Protein AF-A0A962Y193-F1 (afdb_monomer_lite)

Structure (mmCIF, N/CA/C/O backbone):
data_AF-A0A962Y193-F1
#
_entry.id   AF-A0A962Y193-F1
#
loop_
_atom_site.group_PDB
_atom_site.id
_atom_site.type_symbol
_atom_site.label_atom_id
_atom_site.label_alt_id
_atom_site.label_comp_id
_atom_site.label_asym_id
_atom_site.label_entity_id
_atom_site.label_seq_id
_atom_site.pdbx_PDB_ins_code
_atom_site.Cartn_x
_atom_site.Cartn_y
_atom_site.Cartn_z
_atom_site.occupancy
_atom_site.B_iso_or_equiv
_atom_site.auth_seq_id
_atom_site.auth_comp_id
_atom_site.auth_asym_id
_atom_site.auth_atom_id
_atom_site.pdbx_PDB_model_num
ATOM 1 N N . MET A 1 1 ? 17.706 -4.505 -17.154 1.00 67.81 1 MET A N 1
ATOM 2 C CA . MET A 1 1 ? 16.883 -4.455 -18.389 1.00 67.81 1 MET A CA 1
ATOM 3 C C . MET A 1 1 ? 15.500 -5.072 -18.188 1.00 67.81 1 MET A C 1
ATOM 5 O O . MET A 1 1 ? 14.531 -4.366 -18.417 1.00 67.81 1 MET A O 1
ATOM 9 N N . LEU A 1 2 ? 15.379 -6.320 -17.705 1.00 76.50 2 LEU A N 1
ATOM 10 C CA . LEU A 1 2 ? 14.068 -6.956 -17.465 1.00 76.50 2 LEU A CA 1
ATOM 11 C C . LEU A 1 2 ? 13.194 -6.189 -16.444 1.00 76.50 2 LEU A C 1
ATOM 13 O O . LEU A 1 2 ? 12.022 -5.961 -16.710 1.00 76.50 2 LEU A O 1
ATOM 17 N N . HIS A 1 3 ? 13.786 -5.714 -15.338 1.00 75.94 3 HIS A N 1
ATOM 18 C CA . HIS A 1 3 ? 13.093 -4.916 -14.312 1.00 75.94 3 HIS A CA 1
ATOM 19 C C . HIS A 1 3 ? 12.562 -3.570 -14.836 1.00 75.94 3 HIS A C 1
ATOM 21 O O . HIS A 1 3 ? 11.423 -3.200 -14.569 1.00 75.94 3 HIS A O 1
ATOM 27 N N . ALA A 1 4 ? 13.359 -2.865 -15.644 1.00 84.94 4 ALA A N 1
ATOM 28 C CA . ALA A 1 4 ? 12.942 -1.610 -16.268 1.00 84.94 4 ALA A CA 1
ATOM 29 C C . ALA A 1 4 ? 11.770 -1.826 -17.239 1.00 84.94 4 ALA A C 1
ATOM 31 O O . ALA A 1 4 ? 10.829 -1.039 -17.259 1.00 84.94 4 ALA A O 1
ATOM 32 N N . LEU A 1 5 ? 11.788 -2.929 -17.998 1.00 87.56 5 LEU A N 1
ATOM 33 C CA . LEU A 1 5 ? 10.686 -3.289 -18.886 1.00 87.56 5 LEU A CA 1
ATOM 34 C C . LEU A 1 5 ? 9.416 -3.652 -18.103 1.00 87.56 5 LEU A C 1
ATOM 36 O O . LEU A 1 5 ? 8.337 -3.192 -18.466 1.00 87.56 5 LEU A O 1
ATOM 40 N N . SER A 1 6 ? 9.523 -4.432 -17.020 1.00 87.00 6 SER A N 1
ATOM 41 C CA . SER A 1 6 ? 8.361 -4.756 -16.182 1.00 87.00 6 SER A CA 1
ATOM 42 C C . SER A 1 6 ? 7.780 -3.520 -15.500 1.00 87.00 6 SER A C 1
ATOM 44 O O . SER A 1 6 ? 6.562 -3.379 -15.449 1.00 87.00 6 SER A O 1
ATOM 46 N N . LEU A 1 7 ? 8.635 -2.606 -15.029 1.00 88.88 7 LEU A N 1
ATOM 47 C CA . LEU A 1 7 ? 8.205 -1.336 -14.448 1.00 88.88 7 LEU A CA 1
ATOM 48 C C . LEU A 1 7 ? 7.507 -0.466 -15.498 1.00 88.88 7 LEU A C 1
ATOM 50 O O . LEU A 1 7 ? 6.439 0.071 -15.230 1.00 88.88 7 LEU A O 1
ATOM 54 N N . TRP A 1 8 ? 8.057 -0.389 -16.713 1.00 93.56 8 TRP A N 1
ATOM 55 C CA . TRP A 1 8 ? 7.437 0.341 -17.817 1.00 93.56 8 TRP A CA 1
ATOM 56 C C . TRP A 1 8 ? 6.055 -0.207 -18.169 1.00 93.56 8 TRP A C 1
ATOM 58 O O . TRP A 1 8 ? 5.100 0.561 -18.251 1.00 93.56 8 TRP A O 1
ATOM 68 N N . LEU A 1 9 ? 5.932 -1.530 -18.316 1.00 93.44 9 LEU A N 1
ATOM 69 C CA . LEU A 1 9 ? 4.656 -2.193 -18.592 1.00 93.44 9 LEU A CA 1
ATOM 70 C C . LEU A 1 9 ? 3.643 -1.960 -17.469 1.00 93.44 9 LEU A C 1
ATOM 72 O O . LEU A 1 9 ? 2.476 -1.700 -17.750 1.00 93.44 9 LEU A O 1
ATOM 76 N N . PHE A 1 10 ? 4.082 -2.019 -16.210 1.00 91.44 10 PHE A N 1
ATOM 77 C CA . PHE A 1 10 ? 3.226 -1.742 -15.062 1.00 91.44 10 PHE A CA 1
ATOM 78 C C . PHE A 1 10 ? 2.744 -0.286 -15.053 1.00 91.44 10 PHE A C 1
ATOM 80 O O . PHE A 1 10 ? 1.541 -0.044 -14.975 1.00 91.44 10 PHE A O 1
ATOM 87 N N . CYS A 1 11 ? 3.652 0.684 -15.197 1.00 94.31 11 CYS A N 1
ATOM 88 C CA . CYS A 1 11 ? 3.314 2.106 -15.246 1.00 94.31 11 CYS A CA 1
ATOM 89 C C . CYS A 1 11 ? 2.395 2.437 -16.425 1.00 94.31 11 CYS A C 1
ATOM 91 O O . CYS A 1 11 ? 1.425 3.171 -16.253 1.00 94.31 11 CYS A O 1
ATOM 93 N N . PHE A 1 12 ? 2.670 1.885 -17.607 1.00 94.75 12 PHE A N 1
ATOM 94 C CA . PHE A 1 12 ? 1.849 2.108 -18.792 1.00 94.75 12 PHE A CA 1
ATOM 95 C C . PHE A 1 12 ? 0.474 1.442 -18.669 1.00 94.75 12 PHE A C 1
ATOM 97 O O . PHE A 1 12 ? -0.536 2.058 -18.995 1.00 94.75 12 PHE A O 1
ATOM 104 N N . GLY A 1 13 ? 0.407 0.223 -18.129 1.00 94.38 13 GLY A N 1
ATOM 105 C CA . GLY A 1 13 ? -0.856 -0.454 -17.833 1.00 94.38 13 GLY A CA 1
ATOM 106 C C . GLY A 1 13 ? -1.702 0.312 -16.815 1.00 94.38 13 GLY A C 1
ATOM 107 O O . GLY A 1 13 ? -2.900 0.486 -17.023 1.00 94.38 13 GLY A O 1
ATOM 108 N N . LEU A 1 14 ? -1.079 0.837 -15.756 1.00 94.81 14 LEU A N 1
ATOM 109 C CA . LEU A 1 14 ? -1.745 1.695 -14.776 1.00 94.81 14 LEU A CA 1
ATOM 110 C C . LEU A 1 14 ? -2.233 3.002 -15.413 1.00 94.81 14 LEU A C 1
ATOM 112 O O . LEU A 1 14 ? -3.362 3.420 -15.164 1.00 94.81 14 LEU A O 1
ATOM 116 N N . TRP A 1 15 ? -1.415 3.623 -16.267 1.00 95.62 15 TRP A N 1
ATOM 117 C CA . TRP A 1 15 ? -1.798 4.821 -17.013 1.00 95.62 15 TRP A CA 1
ATOM 118 C C . TRP A 1 15 ? -2.999 4.557 -17.929 1.00 95.62 15 TRP A C 1
ATOM 120 O O . TRP A 1 15 ? -3.937 5.351 -17.942 1.00 95.62 15 TRP A O 1
ATOM 130 N N . LEU A 1 16 ? -3.030 3.431 -18.646 1.00 94.62 16 LEU A N 1
ATOM 131 C CA . LEU A 1 16 ? -4.175 3.040 -19.476 1.00 94.62 16 LEU A CA 1
ATOM 132 C C . LEU A 1 16 ? -5.433 2.806 -18.636 1.00 94.62 16 LEU A C 1
ATOM 134 O O . LEU A 1 16 ? -6.499 3.311 -18.980 1.00 94.62 16 LEU A O 1
ATOM 138 N N . LEU A 1 17 ? -5.299 2.078 -17.524 1.00 94.94 17 LEU A N 1
ATOM 139 C CA . LEU A 1 17 ? -6.409 1.758 -16.629 1.00 94.94 17 LEU A CA 1
ATOM 140 C C . LEU A 1 17 ? -7.039 3.016 -16.020 1.00 94.94 17 LEU A C 1
ATOM 142 O O . LEU A 1 17 ? -8.257 3.086 -15.897 1.00 94.94 17 LEU A O 1
ATOM 146 N N . LEU A 1 18 ? -6.221 4.009 -15.662 1.00 94.00 18 LEU A N 1
ATOM 147 C CA . LEU A 1 18 ? -6.693 5.272 -15.090 1.00 94.00 18 LEU A CA 1
ATOM 148 C C . LEU A 1 18 ? -7.175 6.276 -16.146 1.00 94.00 18 LEU A C 1
ATOM 150 O O . LEU A 1 18 ? -8.057 7.078 -15.853 1.00 94.00 18 LEU A O 1
ATOM 154 N N . SER A 1 19 ? -6.594 6.271 -17.348 1.00 91.94 19 SER A N 1
ATOM 155 C CA . SER A 1 19 ? -6.902 7.263 -18.387 1.00 91.94 19 SER A CA 1
ATOM 156 C C . SER A 1 19 ? -8.097 6.888 -19.262 1.00 91.94 19 SER A C 1
ATOM 158 O O . SER A 1 19 ? -8.838 7.773 -19.681 1.00 91.94 19 SER A O 1
ATOM 160 N N . GLY A 1 20 ? -8.286 5.596 -19.558 1.00 89.56 20 GLY A N 1
ATOM 161 C CA . GLY A 1 20 ? -9.369 5.103 -20.412 1.00 89.56 20 GLY A CA 1
ATOM 162 C C . GLY A 1 20 ? -9.270 5.503 -21.892 1.00 89.56 20 GLY A C 1
ATOM 163 O O . GLY A 1 20 ? -10.229 5.305 -22.635 1.00 89.56 20 GLY A O 1
ATOM 164 N N . PHE A 1 21 ? -8.142 6.063 -22.346 1.00 89.50 21 PHE A N 1
ATOM 165 C CA . PHE A 1 21 ? -7.965 6.502 -23.733 1.00 89.50 21 PHE A CA 1
ATOM 166 C C . PHE A 1 21 ? -7.333 5.411 -24.604 1.00 89.50 21 PHE A C 1
ATOM 168 O O . PHE A 1 21 ? -6.130 5.166 -24.522 1.00 89.50 21 PHE A O 1
ATOM 175 N N . PHE A 1 22 ? -8.132 4.824 -25.500 1.00 88.00 22 PHE A N 1
ATOM 176 C CA . PHE A 1 22 ? -7.680 3.795 -26.451 1.00 88.00 22 PHE A CA 1
ATOM 177 C C . PHE A 1 22 ? -7.719 4.249 -27.918 1.00 88.00 22 PHE A C 1
ATOM 179 O O . PHE A 1 22 ? -6.947 3.751 -28.732 1.00 88.00 22 PHE A O 1
ATOM 186 N N . ASP A 1 23 ? -8.556 5.234 -28.253 1.00 87.12 23 ASP A N 1
ATOM 187 C CA . ASP A 1 23 ? -8.797 5.632 -29.651 1.00 87.12 23 ASP A CA 1
ATOM 188 C C . ASP A 1 23 ? -7.863 6.750 -30.145 1.00 87.12 23 ASP A C 1
ATOM 190 O O . ASP A 1 23 ? -7.729 6.995 -31.343 1.00 87.12 23 ASP A O 1
ATOM 194 N N . ASN A 1 24 ? -7.183 7.440 -29.225 1.00 90.69 24 ASN A N 1
ATOM 195 C CA . ASN A 1 24 ? -6.350 8.598 -29.537 1.00 90.69 24 ASN A CA 1
ATOM 196 C C . ASN A 1 24 ? -4.870 8.211 -29.651 1.00 90.69 24 ASN A C 1
ATOM 198 O O . ASN A 1 24 ? -4.138 8.209 -28.657 1.00 90.69 24 ASN A O 1
ATOM 202 N N . SER A 1 25 ? -4.396 7.956 -30.875 1.00 90.69 25 SER A N 1
ATOM 203 C CA . SER A 1 25 ? -3.010 7.526 -31.143 1.00 90.69 25 SER A CA 1
ATOM 204 C C . SER A 1 25 ? -1.943 8.504 -30.629 1.00 90.69 25 SER A C 1
ATOM 206 O O . SER A 1 25 ? -0.871 8.082 -30.194 1.00 90.69 25 SER A O 1
ATOM 208 N N . LEU A 1 26 ? -2.235 9.809 -30.632 1.00 94.00 26 LEU A N 1
ATOM 209 C CA . LEU A 1 26 ? -1.330 10.837 -30.110 1.00 94.00 26 LEU A CA 1
ATOM 210 C C . LEU A 1 26 ? -1.166 10.727 -28.587 1.00 94.00 26 LEU A C 1
ATOM 212 O O . LEU A 1 26 ? -0.043 10.730 -28.087 1.00 94.00 26 LEU A O 1
ATOM 216 N N . LEU A 1 27 ? -2.274 10.572 -27.856 1.00 93.00 27 LEU A N 1
ATOM 217 C CA . LEU A 1 27 ? -2.247 10.434 -26.398 1.00 93.00 27 LEU A CA 1
ATOM 218 C C . LEU A 1 27 ? -1.593 9.123 -25.971 1.00 93.00 27 LEU A C 1
ATOM 220 O O . LEU A 1 27 ? -0.800 9.129 -25.036 1.00 93.00 27 LEU A O 1
ATOM 224 N N . LEU A 1 28 ? -1.856 8.027 -26.686 1.00 93.62 28 LEU A N 1
ATOM 225 C CA . LEU A 1 28 ? -1.178 6.748 -26.460 1.00 93.62 28 LEU A CA 1
ATOM 226 C C . LEU A 1 28 ? 0.342 6.878 -26.608 1.00 93.62 28 LEU A C 1
ATOM 228 O O . LEU A 1 28 ? 1.092 6.388 -25.765 1.00 93.62 28 LEU A O 1
ATOM 232 N N . SER A 1 29 ? 0.794 7.584 -27.647 1.00 93.50 29 SER A N 1
ATOM 233 C CA . SER A 1 29 ? 2.222 7.806 -27.899 1.00 93.50 29 SER A CA 1
ATOM 234 C C . SER A 1 29 ? 2.867 8.645 -26.794 1.00 93.50 29 SER A C 1
ATOM 236 O O . SER A 1 29 ? 3.936 8.296 -26.293 1.00 93.50 29 SER A O 1
ATOM 238 N N . PHE A 1 30 ? 2.211 9.725 -26.360 1.00 94.88 30 PHE A N 1
ATOM 239 C CA . PHE A 1 30 ? 2.698 10.546 -25.248 1.00 94.88 30 PHE A CA 1
ATOM 240 C C . PHE A 1 30 ? 2.655 9.820 -23.902 1.00 94.88 30 PHE A C 1
ATOM 242 O O . PHE A 1 30 ? 3.595 9.968 -23.124 1.00 94.88 30 PHE A O 1
ATOM 249 N N . GLY A 1 31 ? 1.640 8.994 -23.645 1.00 94.19 31 GLY A N 1
ATOM 250 C CA . GLY A 1 31 ? 1.578 8.133 -22.463 1.00 94.19 31 GLY A CA 1
ATOM 251 C C . GLY A 1 31 ? 2.748 7.151 -22.422 1.00 94.19 31 GLY A C 1
ATOM 252 O O . GLY A 1 31 ? 3.483 7.099 -21.438 1.00 94.19 31 GLY A O 1
ATOM 253 N N . ALA A 1 32 ? 3.000 6.447 -23.529 1.00 95.44 32 ALA A N 1
ATOM 254 C CA . ALA A 1 32 ? 4.118 5.513 -23.655 1.00 95.44 32 ALA A CA 1
ATOM 255 C C . ALA A 1 32 ? 5.486 6.193 -23.445 1.00 95.44 32 ALA A C 1
ATOM 257 O O . ALA A 1 32 ? 6.323 5.686 -22.688 1.00 95.44 32 ALA A O 1
ATOM 258 N N . LEU A 1 33 ? 5.701 7.358 -24.072 1.00 96.50 33 LEU A N 1
ATOM 259 C CA . LEU A 1 33 ? 6.927 8.154 -23.921 1.00 96.50 33 LEU A CA 1
ATOM 260 C C . LEU A 1 33 ?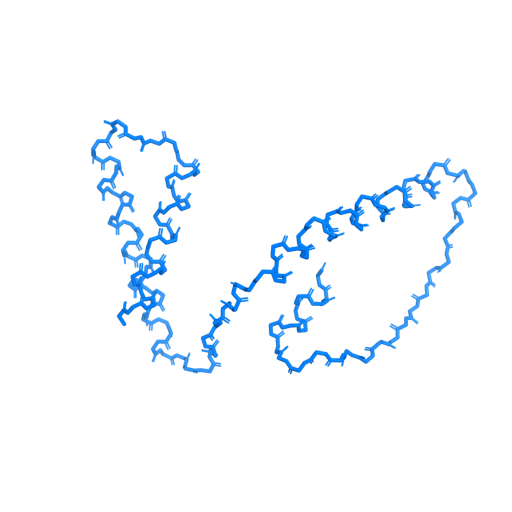 7.097 8.692 -22.496 1.00 96.50 33 LEU A C 1
ATOM 262 O O . LEU A 1 33 ? 8.200 8.653 -21.954 1.00 96.50 33 LEU A O 1
ATOM 266 N N . SER A 1 34 ? 6.016 9.156 -21.869 1.00 96.00 34 SER A N 1
ATOM 267 C CA . SER A 1 34 ? 6.034 9.633 -20.485 1.00 96.00 34 SER A CA 1
ATOM 268 C C . SER A 1 34 ? 6.408 8.511 -19.516 1.00 96.00 34 SER A C 1
ATOM 270 O O . SER A 1 34 ? 7.327 8.680 -18.715 1.00 96.00 34 SER A O 1
ATOM 272 N N . CYS A 1 35 ? 5.795 7.329 -19.639 1.00 96.06 35 CYS A N 1
ATOM 273 C CA . CYS A 1 35 ? 6.168 6.164 -18.835 1.00 96.06 35 CYS A CA 1
ATOM 274 C C . CYS A 1 35 ? 7.631 5.751 -19.064 1.00 96.06 35 CYS A C 1
ATOM 276 O O . CYS A 1 35 ? 8.314 5.371 -18.114 1.00 96.06 35 CYS A O 1
ATOM 278 N N . ALA A 1 36 ? 8.142 5.856 -20.296 1.00 95.50 36 ALA A N 1
ATOM 279 C CA . ALA A 1 36 ? 9.550 5.580 -20.590 1.00 95.50 36 ALA A CA 1
ATOM 280 C C . ALA A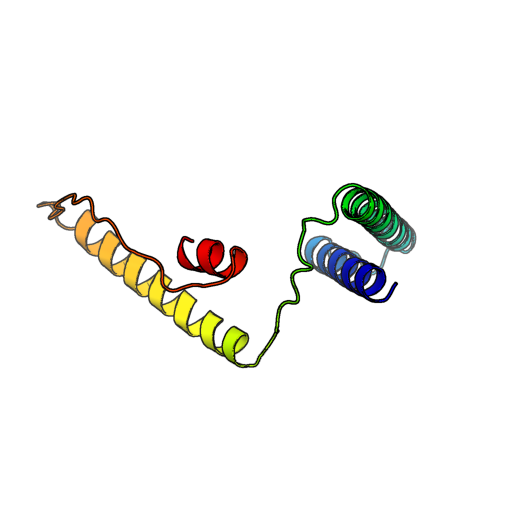 1 36 ? 10.485 6.575 -19.885 1.00 95.50 36 ALA A C 1
ATOM 282 O O . ALA A 1 36 ? 11.496 6.164 -19.316 1.00 95.50 36 ALA A O 1
ATOM 283 N N . LEU A 1 37 ? 10.124 7.861 -19.859 1.00 95.62 37 LEU A N 1
ATOM 284 C CA . LEU A 1 37 ? 10.872 8.887 -19.132 1.00 95.62 37 LEU A CA 1
ATOM 285 C C . LEU A 1 37 ? 10.869 8.630 -17.619 1.00 95.62 37 LEU A C 1
ATOM 287 O O . LEU A 1 37 ? 11.918 8.730 -16.988 1.00 95.62 37 LEU A O 1
ATOM 291 N N . VAL A 1 38 ? 9.725 8.254 -17.040 1.00 94.19 38 VAL A N 1
ATOM 292 C CA . VAL A 1 38 ? 9.623 7.900 -15.612 1.00 94.19 38 VAL A CA 1
ATOM 293 C C . VAL A 1 38 ? 10.559 6.742 -15.271 1.00 94.19 38 VAL A C 1
ATOM 295 O O . VAL A 1 38 ? 11.332 6.838 -14.321 1.00 94.19 38 VAL A O 1
ATOM 298 N N . VAL A 1 39 ? 10.546 5.676 -16.073 1.00 92.44 39 VAL A N 1
ATOM 299 C CA . VAL A 1 39 ? 11.432 4.517 -15.879 1.00 92.44 39 VAL A CA 1
ATOM 300 C C . VAL A 1 39 ? 12.898 4.899 -16.045 1.00 92.44 39 VAL A C 1
ATOM 302 O O . VAL A 1 39 ? 13.738 4.423 -15.286 1.00 92.44 39 VAL A O 1
ATOM 305 N N . PHE A 1 40 ? 13.219 5.776 -16.997 1.00 91.81 40 PHE A N 1
ATOM 306 C CA . PHE A 1 40 ? 14.574 6.293 -17.164 1.00 91.81 40 PHE A CA 1
ATOM 307 C C . PHE A 1 40 ? 15.052 7.044 -15.916 1.00 91.81 40 PHE A C 1
ATOM 309 O O . PHE A 1 40 ? 16.159 6.792 -15.442 1.00 91.81 40 PHE A O 1
ATOM 316 N N . VAL A 1 41 ? 14.221 7.925 -15.351 1.00 91.25 41 VAL A N 1
ATOM 317 C CA . VAL A 1 41 ? 14.548 8.652 -14.115 1.00 91.25 41 VAL A CA 1
ATOM 318 C C . VAL A 1 41 ? 14.685 7.690 -12.933 1.00 91.25 41 VAL A C 1
ATOM 320 O O . VAL A 1 41 ? 15.676 7.770 -12.214 1.00 91.25 41 VAL A O 1
ATOM 323 N N . ALA A 1 42 ? 13.754 6.748 -12.761 1.00 87.44 42 ALA A N 1
ATOM 324 C CA . ALA A 1 42 ? 13.800 5.756 -11.685 1.00 87.44 42 ALA A CA 1
ATOM 325 C C . ALA A 1 42 ? 15.072 4.900 -11.753 1.00 87.44 42 ALA A C 1
ATOM 327 O O . ALA A 1 42 ? 15.789 4.769 -10.766 1.00 87.44 42 ALA A O 1
ATOM 328 N N . TRP A 1 43 ? 15.415 4.411 -12.947 1.00 84.88 43 TRP A N 1
ATOM 329 C CA . TRP A 1 43 ? 16.649 3.662 -13.168 1.00 84.88 43 TRP A CA 1
ATOM 330 C C . TRP A 1 43 ? 17.895 4.489 -12.831 1.00 84.88 43 TRP A C 1
ATOM 332 O O . TRP A 1 43 ? 18.864 3.956 -12.290 1.00 84.88 43 TRP A O 1
ATOM 342 N N . ARG A 1 44 ? 17.880 5.798 -13.124 1.00 85.25 44 ARG A N 1
ATOM 343 C CA . ARG A 1 44 ? 18.980 6.708 -12.780 1.00 85.25 44 ARG A CA 1
ATOM 344 C C . ARG A 1 44 ? 19.128 6.922 -11.276 1.00 85.25 44 ARG A C 1
ATOM 346 O O . ARG A 1 44 ? 20.260 7.124 -10.855 1.00 85.25 44 ARG A O 1
ATOM 353 N N . VAL A 1 45 ? 18.041 6.886 -10.506 1.00 82.81 45 VAL A N 1
ATOM 354 C CA . VAL A 1 45 ? 18.066 6.994 -9.036 1.00 82.81 45 VAL A CA 1
ATOM 355 C C . VAL A 1 45 ? 18.555 5.689 -8.406 1.00 82.81 45 VAL A C 1
ATOM 357 O O . VAL A 1 45 ? 19.493 5.723 -7.619 1.00 82.81 45 VAL A O 1
ATOM 360 N N . GLU A 1 46 ? 18.032 4.542 -8.845 1.00 73.69 46 GLU A N 1
ATOM 361 C CA . GLU A 1 46 ? 18.445 3.205 -8.375 1.00 73.69 46 GLU A CA 1
ATOM 362 C C . GLU A 1 46 ? 19.943 2.931 -8.624 1.00 73.69 46 GLU A C 1
ATOM 364 O O . GLU A 1 46 ? 20.605 2.243 -7.855 1.00 73.69 46 GLU A O 1
ATOM 369 N N . THR A 1 47 ? 20.527 3.507 -9.685 1.00 65.31 47 THR A N 1
ATOM 370 C CA . THR A 1 47 ? 21.982 3.414 -9.923 1.00 65.31 47 THR A CA 1
ATOM 371 C C . THR A 1 47 ? 22.827 4.300 -9.006 1.00 65.31 47 THR A C 1
ATOM 373 O O . THR A 1 47 ? 24.034 4.077 -8.918 1.00 65.31 47 THR A O 1
ATOM 376 N N . ILE A 1 48 ? 22.241 5.321 -8.377 1.00 62.66 48 ILE A N 1
ATOM 377 C CA . ILE A 1 48 ? 22.944 6.256 -7.487 1.00 62.66 48 ILE A CA 1
ATOM 378 C C . ILE A 1 48 ? 22.908 5.760 -6.032 1.00 62.66 48 ILE A C 1
ATOM 380 O O . ILE A 1 48 ? 23.858 6.037 -5.303 1.00 62.66 48 ILE A O 1
ATOM 384 N N . ASP A 1 49 ? 21.887 4.989 -5.640 1.00 56.31 49 ASP A N 1
ATOM 385 C CA . ASP A 1 49 ? 21.750 4.427 -4.291 1.00 56.31 49 ASP A CA 1
ATOM 386 C C . ASP A 1 49 ? 21.364 2.927 -4.324 1.00 56.31 49 ASP A C 1
ATOM 388 O O . ASP A 1 49 ? 20.187 2.576 -4.415 1.00 56.31 49 ASP A O 1
ATOM 392 N N . PRO A 1 50 ? 22.349 2.008 -4.300 1.00 57.44 50 PRO A N 1
ATOM 393 C CA . PRO A 1 50 ? 22.107 0.570 -4.404 1.00 57.44 50 PRO A CA 1
ATOM 394 C C . PRO A 1 50 ? 21.639 -0.086 -3.091 1.00 57.44 50 PRO A C 1
ATOM 396 O O . PRO A 1 50 ? 21.522 -1.313 -3.050 1.00 57.44 50 PRO A O 1
ATOM 399 N N . GLU A 1 51 ? 21.403 0.675 -2.011 1.00 55.97 51 GLU A N 1
ATOM 400 C CA . GLU A 1 51 ? 20.888 0.120 -0.746 1.00 55.97 51 GLU A CA 1
ATOM 401 C C . GLU A 1 51 ? 19.408 -0.294 -0.827 1.00 55.97 51 GLU A C 1
ATOM 403 O O . GLU A 1 51 ? 18.920 -1.058 0.015 1.00 55.97 51 GLU A O 1
ATOM 408 N N . GLU A 1 52 ? 18.701 0.123 -1.879 1.00 55.09 52 GLU A N 1
ATOM 409 C CA . GLU A 1 52 ? 17.353 -0.341 -2.179 1.00 55.09 52 GLU A CA 1
ATOM 410 C C . GLU A 1 52 ? 17.402 -1.796 -2.665 1.00 55.09 52 GLU A C 1
ATOM 412 O O . GLU A 1 52 ? 17.580 -2.095 -3.846 1.00 55.09 52 GLU A O 1
ATOM 417 N N . GLN A 1 53 ? 17.254 -2.742 -1.732 1.00 53.28 53 GLN A N 1
ATOM 418 C CA . GLN A 1 53 ? 17.031 -4.142 -2.083 1.00 53.28 53 GLN A CA 1
ATOM 419 C C . GLN A 1 53 ? 15.861 -4.198 -3.069 1.00 53.28 53 GLN A C 1
ATOM 421 O O . GLN A 1 53 ? 14.763 -3.767 -2.698 1.00 53.28 53 GLN A O 1
ATOM 426 N N . PRO A 1 54 ? 16.050 -4.736 -4.291 1.00 52.62 54 PRO A N 1
ATOM 427 C CA . PRO A 1 54 ? 14.969 -4.822 -5.248 1.00 52.62 54 PRO A CA 1
ATOM 428 C C . PRO A 1 54 ? 13.851 -5.597 -4.574 1.00 52.62 54 PRO A C 1
ATOM 430 O O . PRO A 1 54 ? 14.010 -6.769 -4.207 1.00 52.62 54 PRO A O 1
ATOM 433 N N . LEU A 1 55 ? 12.727 -4.911 -4.359 1.00 53.75 55 LEU A N 1
ATOM 434 C CA . LEU A 1 55 ? 11.502 -5.546 -3.932 1.00 53.75 55 LEU A CA 1
ATOM 435 C C . LEU A 1 55 ? 11.203 -6.551 -5.035 1.00 53.75 55 LEU A C 1
ATOM 437 O O . LEU A 1 55 ? 10.747 -6.191 -6.114 1.00 53.75 55 LEU A O 1
ATOM 441 N N . HIS A 1 56 ? 11.542 -7.812 -4.800 1.00 53.19 56 HIS A N 1
ATOM 442 C CA . HIS A 1 56 ? 11.019 -8.919 -5.566 1.00 53.19 56 HIS A CA 1
ATOM 443 C C . HIS A 1 56 ? 9.700 -9.264 -4.892 1.00 53.19 56 HIS A C 1
ATOM 445 O O . HIS A 1 56 ? 9.701 -10.063 -3.946 1.00 53.19 56 HIS A O 1
ATOM 451 N N . PRO A 1 57 ? 8.566 -8.669 -5.310 1.00 56.22 57 PRO A N 1
ATOM 452 C CA . PRO A 1 57 ? 7.280 -9.162 -4.881 1.00 56.22 57 PRO A CA 1
ATOM 453 C C . PRO A 1 57 ? 7.208 -10.613 -5.342 1.00 56.22 57 PRO A C 1
ATOM 455 O O . PRO A 1 57 ? 7.047 -10.925 -6.523 1.00 56.22 57 PRO A O 1
ATOM 458 N N . ARG A 1 58 ? 7.364 -11.538 -4.395 1.00 57.94 58 ARG A N 1
ATOM 459 C CA . ARG A 1 58 ? 6.923 -12.912 -4.587 1.00 57.94 58 ARG A CA 1
ATOM 460 C C . ARG A 1 58 ? 5.405 -12.843 -4.626 1.00 57.94 58 ARG A C 1
ATOM 462 O O . ARG A 1 58 ? 4.742 -13.016 -3.607 1.00 57.94 58 ARG A O 1
ATOM 469 N N . PHE A 1 59 ? 4.873 -12.553 -5.810 1.00 60.22 59 PHE A N 1
ATOM 470 C CA . PHE A 1 59 ? 3.467 -12.710 -6.156 1.00 60.22 59 PHE A CA 1
ATOM 471 C C . PHE A 1 59 ? 3.138 -14.206 -6.148 1.00 60.22 59 PHE A C 1
ATOM 473 O O . PHE A 1 59 ? 3.005 -14.854 -7.180 1.00 60.22 59 PHE A O 1
ATOM 480 N N . GLY A 1 60 ? 3.119 -14.784 -4.951 1.00 71.81 60 GLY A N 1
ATOM 481 C CA . GLY A 1 60 ? 2.669 -16.140 -4.720 1.00 71.81 60 GLY A CA 1
ATOM 482 C C . GLY A 1 60 ? 1.149 -16.178 -4.561 1.00 71.81 60 GLY A C 1
ATOM 483 O O . GLY A 1 60 ? 0.531 -15.157 -4.238 1.00 71.81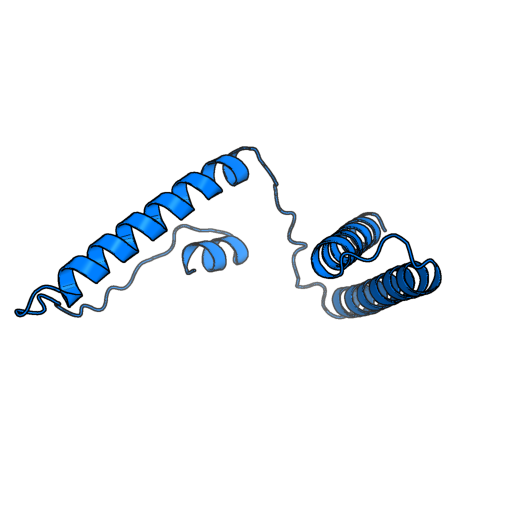 60 GLY A O 1
ATOM 484 N N . PRO A 1 61 ? 0.531 -17.359 -4.713 1.00 75.88 61 PRO A N 1
ATOM 485 C CA . PRO A 1 61 ? -0.898 -17.550 -4.458 1.00 75.88 61 PRO A CA 1
ATOM 486 C C . PRO A 1 61 ? -1.310 -17.125 -3.038 1.00 75.88 61 PRO A C 1
ATOM 488 O O . PRO A 1 61 ? -2.463 -16.769 -2.809 1.00 75.88 61 PRO A O 1
ATOM 491 N N . GLN A 1 62 ? -0.366 -17.092 -2.092 1.00 79.81 62 GLN A N 1
ATOM 492 C CA . GLN A 1 62 ? -0.584 -16.603 -0.734 1.00 79.81 62 GLN A CA 1
ATOM 493 C C . GLN A 1 62 ? -1.029 -15.137 -0.706 1.00 79.81 62 GLN A C 1
ATOM 495 O O . GLN A 1 62 ? -1.891 -14.795 0.095 1.00 79.81 62 GLN A O 1
ATOM 500 N N . LEU A 1 63 ? -0.489 -14.280 -1.583 1.00 81.81 63 LEU A N 1
ATOM 501 C CA . LEU A 1 63 ? -0.876 -12.869 -1.622 1.00 81.81 63 LEU A CA 1
ATOM 502 C C . LEU A 1 63 ? -2.318 -12.715 -2.115 1.00 81.81 63 LEU A C 1
ATOM 504 O O . LEU A 1 63 ? -3.092 -11.968 -1.528 1.00 81.81 63 LEU A O 1
ATOM 508 N N . LEU A 1 64 ? -2.702 -13.470 -3.147 1.00 86.25 64 LEU A N 1
ATOM 509 C CA . LEU A 1 64 ? -4.066 -13.441 -3.682 1.00 86.25 64 LEU A CA 1
ATOM 510 C C . LEU A 1 64 ? -5.101 -13.925 -2.663 1.00 86.25 64 LEU A C 1
ATOM 512 O O . LEU A 1 64 ? -6.198 -13.383 -2.620 1.00 86.25 64 LEU A O 1
ATOM 516 N N . LEU A 1 65 ? -4.756 -14.907 -1.827 1.00 89.00 65 LEU A N 1
ATOM 517 C CA . LEU A 1 65 ? -5.622 -15.373 -0.738 1.00 89.00 65 LEU A CA 1
ATOM 518 C C . LEU A 1 65 ? -5.635 -14.413 0.459 1.00 89.00 65 LEU A C 1
ATOM 520 O O . LEU A 1 65 ? -6.646 -14.302 1.151 1.00 89.00 65 LEU A O 1
ATOM 524 N N . TYR A 1 66 ? -4.529 -13.709 0.695 1.00 89.50 66 TYR A N 1
ATOM 525 C CA . TYR A 1 66 ? -4.420 -12.728 1.769 1.00 89.50 66 TYR A CA 1
ATOM 526 C C . TYR A 1 66 ? -5.321 -11.510 1.536 1.00 89.50 66 TYR A C 1
ATOM 528 O O . TYR A 1 66 ? -5.929 -11.024 2.484 1.00 89.50 66 TYR A O 1
ATOM 536 N N . TRP A 1 67 ? -5.475 -11.056 0.289 1.00 91.81 67 TRP A N 1
ATOM 537 C CA . TRP A 1 67 ? -6.291 -9.883 -0.052 1.00 91.81 67 TRP A CA 1
ATOM 538 C C . TRP A 1 67 ? -7.758 -9.983 0.417 1.00 91.81 67 TRP A C 1
ATOM 540 O O . TRP A 1 67 ? -8.191 -9.114 1.175 1.00 91.81 67 TRP A O 1
ATOM 550 N N . PRO A 1 68 ? -8.534 -11.025 0.052 1.00 94.88 68 PRO A N 1
ATOM 551 C CA . PRO A 1 68 ? -9.902 -11.188 0.546 1.00 94.88 68 PRO A CA 1
ATOM 552 C C . PRO A 1 68 ? -9.978 -11.325 2.068 1.00 94.88 68 PRO A C 1
ATOM 554 O O . PRO A 1 68 ? -10.884 -10.773 2.690 1.00 94.88 68 PRO A O 1
ATOM 557 N N . TRP A 1 69 ? -9.021 -12.039 2.674 1.00 95.56 69 TRP A N 1
ATOM 558 C CA . TRP A 1 69 ? -8.957 -12.186 4.127 1.00 95.56 69 TRP A CA 1
ATOM 559 C C . TRP A 1 69 ? -8.756 -10.831 4.815 1.00 95.56 69 TRP A C 1
ATOM 561 O O . TRP A 1 69 ? -9.484 -10.513 5.754 1.00 95.56 69 TRP A O 1
ATOM 571 N N . LEU A 1 70 ? -7.826 -10.011 4.315 1.00 95.12 70 LEU A N 1
ATOM 572 C CA . LEU A 1 70 ? -7.537 -8.683 4.850 1.00 95.12 70 LEU A CA 1
ATOM 573 C C . LEU A 1 70 ? -8.750 -7.760 4.715 1.00 95.12 70 LEU A C 1
ATOM 575 O O . LEU A 1 70 ? -9.148 -7.132 5.692 1.00 95.12 70 LEU A O 1
ATOM 579 N N . LEU A 1 71 ? -9.390 -7.726 3.542 1.00 96.81 71 LEU A N 1
ATOM 580 C CA . LEU A 1 71 ? -10.605 -6.933 3.324 1.00 96.81 71 LEU A CA 1
ATOM 581 C C . LEU A 1 71 ? -11.716 -7.310 4.310 1.00 96.81 71 LEU A C 1
ATOM 583 O O . LEU A 1 71 ? -12.386 -6.433 4.854 1.00 96.81 71 LEU A O 1
ATOM 587 N N . TRP A 1 72 ? -11.885 -8.603 4.590 1.00 97.94 72 TRP A N 1
ATOM 588 C CA . TRP A 1 72 ? -12.848 -9.057 5.588 1.00 97.94 72 TRP A CA 1
ATOM 589 C C . TRP A 1 72 ? -12.500 -8.575 7.003 1.00 97.94 72 TRP A C 1
ATOM 591 O O . TRP A 1 72 ? -13.381 -8.095 7.716 1.00 97.94 72 TRP A O 1
ATOM 601 N N . GLN A 1 73 ? -11.224 -8.627 7.400 1.00 97.62 73 GLN A N 1
ATOM 602 C CA . GLN A 1 73 ? -10.783 -8.083 8.692 1.00 97.62 73 GLN A CA 1
ATOM 603 C C . GLN A 1 73 ? -11.014 -6.569 8.792 1.00 97.62 73 GLN A C 1
ATOM 605 O O . GLN A 1 73 ? -11.460 -6.093 9.834 1.00 97.62 73 GLN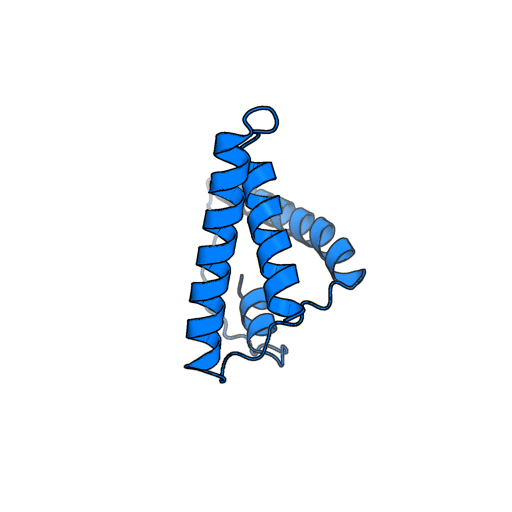 A O 1
ATOM 610 N N . VAL A 1 74 ? -10.804 -5.818 7.706 1.00 97.25 74 VAL A N 1
ATOM 611 C CA . VAL A 1 74 ? -11.101 -4.376 7.650 1.00 97.25 74 VAL A CA 1
ATOM 612 C C . VAL A 1 74 ? -12.594 -4.109 7.855 1.00 97.25 74 VAL A C 1
ATOM 614 O O . VAL A 1 74 ? -12.959 -3.198 8.601 1.00 97.25 74 VAL A O 1
ATOM 617 N N . VAL A 1 75 ? -13.477 -4.907 7.246 1.00 98.31 75 VAL A N 1
ATOM 618 C CA . VAL A 1 75 ? -14.930 -4.797 7.468 1.00 98.31 75 VAL A CA 1
ATOM 619 C C . VAL A 1 75 ? -15.276 -5.062 8.933 1.00 98.31 75 VAL A C 1
ATOM 621 O O . VAL A 1 75 ? -15.986 -4.263 9.543 1.00 98.31 75 VAL A O 1
ATOM 624 N N . LEU A 1 76 ? -14.751 -6.141 9.524 1.00 98.31 76 LEU A N 1
ATOM 625 C CA . LEU A 1 76 ? -14.995 -6.475 10.931 1.00 98.31 76 LEU A CA 1
ATOM 626 C C . LEU A 1 76 ? -14.513 -5.370 11.878 1.00 98.31 76 LEU A C 1
ATOM 628 O O . LEU A 1 76 ? -15.258 -4.986 12.779 1.00 98.31 76 LEU A O 1
ATOM 632 N N . ALA A 1 77 ? -13.318 -4.824 11.646 1.00 97.50 77 ALA A N 1
ATOM 633 C CA . ALA A 1 77 ? -12.765 -3.728 12.437 1.00 97.50 77 ALA A CA 1
ATOM 634 C C . ALA A 1 77 ? -13.646 -2.469 12.370 1.00 97.50 77 ALA A C 1
ATOM 636 O O . ALA A 1 77 ? -13.963 -1.876 13.398 1.00 97.50 77 ALA A O 1
ATOM 637 N N . ASN A 1 78 ? -14.125 -2.091 11.181 1.00 98.00 78 ASN A N 1
ATOM 638 C CA . ASN A 1 78 ? -15.019 -0.939 11.034 1.00 98.00 78 ASN A CA 1
ATOM 639 C C . ASN A 1 78 ? -16.387 -1.165 11.691 1.00 98.00 78 ASN A C 1
ATOM 641 O O . ASN A 1 78 ? -16.933 -0.245 12.297 1.00 98.00 78 ASN A O 1
ATOM 645 N N . VAL A 1 79 ? -16.937 -2.381 11.621 1.00 97.94 79 VAL A N 1
ATOM 646 C CA . VAL A 1 79 ? -18.182 -2.733 12.327 1.00 97.94 79 VAL A CA 1
ATOM 647 C C . VAL A 1 79 ? -17.995 -2.639 13.844 1.00 97.94 79 VAL A C 1
ATOM 649 O O . VAL A 1 79 ? -18.876 -2.145 14.546 1.00 97.94 79 VAL A O 1
ATOM 652 N N . ASP A 1 80 ? -16.857 -3.102 14.355 1.00 96.81 80 ASP A N 1
ATOM 653 C CA . ASP A 1 80 ? -16.495 -3.055 15.772 1.00 96.81 80 ASP A CA 1
ATOM 654 C C . ASP A 1 80 ? -16.367 -1.608 16.292 1.00 96.81 80 ASP A C 1
ATOM 656 O O . ASP A 1 80 ? -16.921 -1.263 17.343 1.00 96.81 80 ASP A O 1
ATOM 660 N N . VAL A 1 81 ? -15.727 -0.734 15.509 1.00 96.50 81 VAL A N 1
ATOM 661 C CA . VAL A 1 81 ? -15.635 0.709 15.782 1.00 96.50 81 VAL A CA 1
ATOM 662 C C . VAL A 1 81 ? -17.008 1.382 15.699 1.00 96.50 81 VAL A C 1
ATOM 664 O O . VAL A 1 81 ? -17.388 2.107 16.618 1.00 96.50 81 VAL A O 1
ATOM 667 N N . ALA A 1 82 ? -17.798 1.105 14.657 1.00 97.00 82 ALA A N 1
ATOM 668 C CA . ALA A 1 82 ? -19.133 1.682 14.488 1.00 97.00 82 ALA A CA 1
ATOM 669 C C . ALA A 1 82 ? -20.060 1.352 15.669 1.00 97.00 82 ALA A C 1
ATOM 671 O O . ALA A 1 82 ? -20.771 2.228 16.159 1.00 97.00 82 ALA A O 1
ATOM 672 N N . LYS A 1 83 ? -20.010 0.116 16.185 1.00 96.06 83 LYS A N 1
ATOM 673 C CA . LYS A 1 83 ? -20.762 -0.287 17.385 1.00 96.06 83 LYS A CA 1
ATOM 674 C C . LYS A 1 83 ? -20.374 0.523 18.624 1.00 96.06 83 LYS A C 1
ATOM 676 O O . LYS A 1 83 ? -21.262 0.904 19.376 1.00 96.06 83 LYS A O 1
ATOM 681 N N . ARG A 1 84 ? -19.080 0.805 18.830 1.00 95.44 84 ARG A N 1
ATOM 682 C CA . ARG A 1 84 ? -18.601 1.620 19.967 1.00 95.44 84 ARG A CA 1
ATOM 683 C C . ARG A 1 84 ? -19.037 3.074 19.859 1.00 95.44 84 ARG A C 1
ATOM 685 O O . ARG A 1 84 ? -19.404 3.651 20.871 1.00 95.44 84 ARG A O 1
ATOM 692 N N . ILE A 1 85 ? -19.014 3.646 18.654 1.00 95.44 85 ILE A N 1
ATOM 693 C CA . ILE A 1 85 ? -19.445 5.033 18.407 1.00 95.44 85 ILE A CA 1
ATOM 694 C C . ILE A 1 85 ? -20.951 5.195 18.647 1.00 95.44 85 ILE A C 1
ATOM 696 O O . ILE A 1 85 ? -21.382 6.213 19.181 1.00 95.44 85 ILE A O 1
ATOM 700 N N . LEU A 1 86 ? -21.752 4.207 18.240 1.00 96.00 86 LEU A N 1
ATOM 701 C CA . LEU A 1 86 ? -23.206 4.240 18.412 1.00 96.00 86 LEU A CA 1
ATOM 702 C C . LEU A 1 86 ? -23.656 3.958 19.853 1.00 96.00 86 LEU A C 1
ATOM 704 O O . LEU A 1 86 ? -24.795 4.280 20.190 1.00 96.00 86 LEU A O 1
ATOM 708 N N . ASP A 1 87 ? -22.804 3.365 20.693 1.00 94.94 87 ASP A N 1
ATOM 709 C CA . ASP A 1 87 ? -23.091 3.187 22.116 1.00 94.94 87 ASP A CA 1
ATOM 710 C C . ASP A 1 87 ? -22.954 4.538 22.846 1.00 94.94 87 ASP A C 1
ATOM 712 O O . ASP A 1 87 ? -21.849 5.085 22.911 1.00 94.94 87 ASP A O 1
ATOM 716 N N . PRO A 1 88 ? -24.030 5.078 23.455 1.00 91.06 88 PRO A N 1
ATOM 717 C CA . PRO A 1 88 ? -23.972 6.338 24.197 1.00 91.06 88 PRO A CA 1
ATOM 718 C C . PRO A 1 88 ? -22.958 6.340 25.347 1.00 91.06 88 PRO A C 1
ATOM 720 O O . PRO A 1 88 ? -22.535 7.406 25.789 1.00 91.06 88 PRO A O 1
ATOM 723 N N . LYS A 1 89 ? -22.587 5.161 25.864 1.00 93.19 89 LYS A N 1
ATOM 724 C CA . LYS A 1 89 ? -21.590 5.018 26.931 1.00 93.19 89 LYS A CA 1
ATOM 725 C C . LYS A 1 89 ? -20.156 5.171 26.430 1.00 93.19 89 LYS A C 1
ATOM 727 O O . LYS A 1 89 ? -19.275 5.305 27.272 1.00 93.19 89 LYS A O 1
ATOM 732 N N . LEU A 1 90 ? -19.926 5.122 25.111 1.00 89.75 90 LEU A N 1
ATOM 733 C CA . LEU A 1 90 ? -18.611 5.190 24.463 1.00 89.75 90 LEU A CA 1
ATOM 734 C C . LEU A 1 90 ? -17.552 4.343 25.198 1.00 89.75 90 LEU A C 1
ATOM 736 O O . LEU A 1 90 ? -16.586 4.892 25.730 1.00 89.75 90 LEU A O 1
ATOM 740 N N . PRO A 1 91 ? -17.726 3.008 25.275 1.00 89.75 91 PRO A N 1
ATOM 741 C CA . PRO A 1 91 ? -16.847 2.137 26.049 1.00 89.75 91 PRO A CA 1
ATOM 742 C C . PRO A 1 91 ? -15.486 1.958 25.352 1.00 89.75 91 PRO A C 1
ATOM 744 O O . PRO A 1 91 ? -15.243 0.962 24.668 1.00 89.75 91 PRO A O 1
ATOM 747 N N . ILE A 1 92 ? -14.597 2.938 25.514 1.00 92.25 92 ILE A N 1
ATOM 748 C CA . ILE A 1 92 ? -13.208 2.922 25.040 1.00 92.25 92 ILE A CA 1
ATOM 749 C C . ILE A 1 92 ? -12.245 3.069 26.224 1.00 92.25 92 ILE A C 1
ATOM 751 O O . ILE A 1 92 ? -12.461 3.900 27.100 1.00 92.25 92 ILE A O 1
ATOM 755 N N . ASP A 1 93 ? -11.178 2.269 26.232 1.00 94.31 93 ASP A N 1
ATOM 756 C CA . ASP A 1 93 ? -10.116 2.307 27.247 1.00 94.31 93 ASP A CA 1
ATOM 757 C C . ASP A 1 93 ? -8.745 2.373 26.548 1.00 94.31 93 ASP A C 1
ATOM 759 O O . ASP A 1 93 ? -8.190 1.342 26.148 1.00 94.31 93 ASP A O 1
ATOM 763 N N . PRO A 1 94 ? -8.233 3.585 26.266 1.00 94.00 94 PRO A N 1
ATOM 764 C CA . PRO A 1 94 ? -6.982 3.761 25.541 1.00 94.00 94 PRO A CA 1
ATOM 765 C C . PRO A 1 94 ? -5.810 3.133 26.297 1.00 94.00 94 PRO A C 1
ATOM 767 O O . PRO A 1 94 ? -5.480 3.538 27.408 1.00 94.00 94 PRO A O 1
ATOM 770 N N . THR A 1 95 ? -5.134 2.176 25.665 1.00 95.31 95 THR A N 1
ATOM 771 C CA . THR A 1 95 ? -3.954 1.510 26.227 1.00 95.31 95 THR A CA 1
ATOM 772 C C . THR A 1 95 ? -2.798 1.596 25.237 1.00 95.31 95 THR A C 1
ATOM 774 O O . THR A 1 95 ? -2.988 1.403 24.037 1.00 95.31 95 THR A O 1
ATOM 777 N N . MET A 1 96 ? -1.588 1.860 25.733 1.00 96.38 96 MET A N 1
ATOM 778 C CA . MET A 1 96 ? -0.362 1.738 24.943 1.00 96.38 96 MET A CA 1
ATOM 779 C C . MET A 1 96 ? 0.275 0.378 25.207 1.00 96.38 96 MET A C 1
ATOM 781 O O . MET A 1 96 ? 0.553 0.032 26.354 1.00 96.38 96 MET A O 1
ATOM 785 N N . ILE A 1 97 ? 0.513 -0.381 24.140 1.00 95.38 97 ILE A N 1
ATOM 786 C CA . ILE A 1 97 ? 1.212 -1.665 24.193 1.00 95.38 97 ILE A CA 1
ATOM 787 C C . ILE A 1 97 ? 2.426 -1.621 23.270 1.00 95.38 97 ILE A C 1
ATOM 789 O O . ILE A 1 97 ? 2.362 -1.067 22.174 1.00 95.38 97 ILE A O 1
ATOM 793 N N . GLU A 1 98 ? 3.528 -2.222 23.707 1.00 94.75 98 GLU A N 1
ATOM 794 C CA . GLU A 1 98 ? 4.714 -2.409 22.875 1.00 94.75 98 GLU A CA 1
ATOM 795 C C . GLU A 1 98 ? 4.732 -3.844 22.341 1.00 94.75 98 GLU A C 1
ATOM 797 O O . GLU A 1 98 ? 4.681 -4.813 23.102 1.00 94.75 98 GLU A O 1
ATOM 802 N N . LEU A 1 99 ? 4.784 -3.986 21.016 1.00 92.00 99 LEU A N 1
ATOM 803 C CA . LEU A 1 99 ? 4.797 -5.275 20.331 1.00 92.00 99 LEU A CA 1
ATOM 804 C C . LEU A 1 99 ? 6.157 -5.482 19.665 1.00 92.00 99 LEU A C 1
ATOM 806 O O . LEU A 1 99 ? 6.645 -4.611 18.950 1.00 92.00 99 LEU A O 1
ATOM 810 N N . LYS A 1 100 ? 6.755 -6.663 19.853 1.00 92.88 100 LYS A N 1
ATOM 811 C CA . LYS A 1 100 ? 7.975 -7.059 19.137 1.00 92.88 100 LYS A CA 1
ATOM 812 C C . LYS A 1 100 ? 7.587 -7.727 17.809 1.00 92.88 100 LYS A C 1
ATOM 814 O O . LYS A 1 100 ? 7.040 -8.832 17.856 1.00 92.88 100 LYS A O 1
ATOM 819 N N . PRO A 1 101 ? 7.834 -7.103 16.639 1.00 91.25 101 PRO A N 1
ATOM 820 C CA . PRO A 1 101 ? 7.453 -7.679 15.351 1.00 91.25 101 PRO A CA 1
ATOM 821 C C . PRO A 1 101 ? 8.286 -8.926 15.038 1.00 91.25 101 PRO A C 1
ATOM 823 O O . PRO A 1 101 ? 9.483 -8.983 15.319 1.00 91.25 101 PRO A O 1
ATOM 826 N N . SER A 1 102 ? 7.660 -9.929 14.425 1.00 93.50 102 SER A N 1
ATOM 827 C CA . SER A 1 102 ? 8.321 -11.180 14.021 1.00 93.50 102 SER A CA 1
ATOM 828 C C . SER A 1 102 ? 8.882 -11.130 12.592 1.00 93.50 102 SER A C 1
ATOM 830 O O . SER A 1 102 ? 9.614 -12.030 12.169 1.00 93.50 102 SER A O 1
ATOM 832 N N . GLN A 1 103 ? 8.549 -10.082 11.832 1.00 90.44 103 GLN A N 1
ATOM 833 C CA . GLN A 1 103 ? 8.916 -9.905 10.432 1.00 90.44 103 GLN A CA 1
AT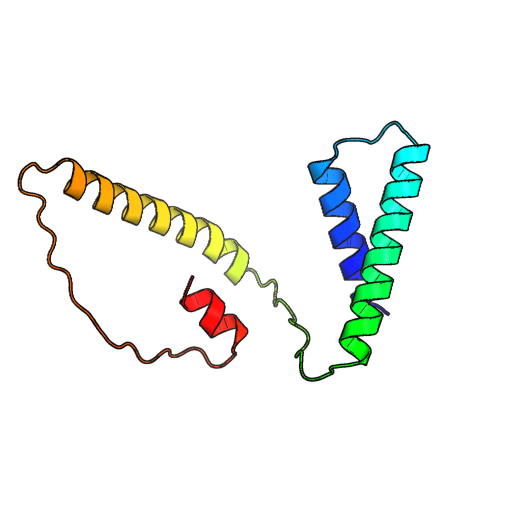OM 834 C C . GLN A 1 103 ? 10.404 -9.578 10.269 1.00 90.44 103 GLN A C 1
ATOM 836 O O . GLN A 1 103 ? 10.954 -8.677 10.905 1.00 90.44 103 GLN A O 1
ATOM 841 N N . ARG A 1 104 ? 11.055 -10.309 9.358 1.00 84.50 104 ARG A N 1
ATOM 842 C CA . ARG A 1 104 ? 12.507 -10.229 9.150 1.00 84.50 104 ARG A CA 1
ATOM 843 C C . ARG A 1 104 ? 12.918 -9.097 8.208 1.00 84.50 104 ARG A C 1
ATOM 845 O O . ARG A 1 104 ? 13.849 -8.373 8.537 1.00 84.50 104 ARG A O 1
ATOM 852 N N . SER A 1 105 ? 12.224 -8.935 7.080 1.00 84.12 105 SER A N 1
ATOM 853 C CA . SER A 1 105 ? 12.508 -7.889 6.084 1.00 84.12 105 SER A CA 1
ATOM 854 C C . SER A 1 105 ? 11.820 -6.569 6.421 1.00 84.12 105 SER A C 1
ATOM 856 O O . SER A 1 105 ? 10.688 -6.594 6.913 1.00 84.12 105 SER A O 1
ATOM 858 N N . ASP A 1 106 ? 12.429 -5.449 6.038 1.00 83.50 106 ASP A N 1
ATOM 859 C CA . ASP A 1 106 ? 11.865 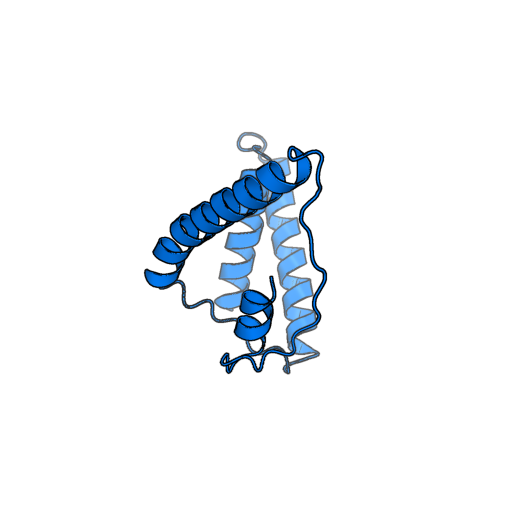-4.115 6.269 1.00 83.50 106 ASP A CA 1
ATOM 860 C C . ASP A 1 106 ? 10.520 -3.923 5.556 1.00 83.50 106 ASP A C 1
ATOM 862 O O . ASP A 1 106 ? 9.563 -3.492 6.195 1.00 83.50 106 ASP A O 1
ATOM 866 N N . LEU A 1 107 ? 10.375 -4.390 4.306 1.00 81.19 107 LEU A N 1
ATOM 867 C CA . LEU A 1 107 ? 9.081 -4.380 3.605 1.00 81.19 107 LEU A CA 1
ATOM 868 C C . LEU A 1 107 ? 7.985 -5.099 4.411 1.00 81.19 107 LEU A C 1
ATOM 870 O O . LEU A 1 107 ? 6.884 -4.585 4.567 1.00 81.19 107 LEU A O 1
ATOM 874 N N . ALA A 1 108 ? 8.278 -6.285 4.950 1.00 83.75 108 ALA A N 1
ATOM 875 C CA . ALA A 1 108 ? 7.301 -7.034 5.740 1.00 83.75 108 ALA A CA 1
ATOM 876 C C . ALA A 1 108 ? 6.953 -6.341 7.068 1.00 83.75 108 ALA A C 1
ATOM 878 O O . ALA A 1 108 ? 5.812 -6.453 7.507 1.00 83.75 108 ALA A O 1
ATOM 879 N N . ARG A 1 109 ? 7.891 -5.616 7.699 1.00 88.31 109 ARG A N 1
ATOM 880 C CA . ARG A 1 109 ? 7.575 -4.787 8.877 1.00 88.31 109 ARG A CA 1
ATOM 881 C C . ARG A 1 109 ? 6.656 -3.627 8.507 1.00 88.31 109 ARG A C 1
ATOM 883 O O . ARG A 1 109 ? 5.717 -3.368 9.248 1.00 88.31 109 ARG A O 1
ATOM 890 N N . VAL A 1 110 ? 6.879 -2.988 7.357 1.00 88.25 110 VAL A N 1
ATOM 891 C CA . VAL A 1 110 ? 6.000 -1.923 6.847 1.00 88.25 110 VAL A CA 1
ATOM 892 C C . VAL A 1 110 ? 4.604 -2.466 6.540 1.00 88.25 110 VAL A C 1
ATOM 894 O O . VAL A 1 110 ? 3.625 -1.868 6.971 1.00 88.25 110 VAL A O 1
ATOM 897 N N . ILE A 1 111 ? 4.500 -3.618 5.868 1.00 88.19 111 ILE A N 1
ATOM 898 C CA . ILE A 1 111 ? 3.209 -4.275 5.591 1.00 88.19 111 ILE A CA 1
ATOM 899 C C . ILE A 1 111 ? 2.500 -4.675 6.888 1.00 88.19 111 ILE A C 1
ATOM 901 O O . ILE A 1 111 ? 1.291 -4.566 6.964 1.00 88.19 111 ILE A O 1
ATOM 905 N N . TYR A 1 112 ? 3.223 -5.147 7.906 1.00 90.25 112 TYR A N 1
ATOM 906 C CA . TYR A 1 112 ? 2.617 -5.518 9.188 1.00 90.25 112 TYR A CA 1
ATOM 907 C C . TYR A 1 112 ? 2.103 -4.310 9.985 1.00 90.25 112 TYR A C 1
ATOM 909 O O . TYR A 1 112 ? 1.175 -4.452 10.775 1.00 90.25 112 TYR A O 1
ATOM 917 N N . ALA A 1 113 ? 2.729 -3.145 9.814 1.00 91.19 113 ALA A N 1
ATOM 918 C CA . ALA A 1 113 ? 2.372 -1.925 10.531 1.00 91.19 113 ALA A CA 1
ATOM 919 C C . ALA A 1 113 ? 1.199 -1.146 9.903 1.00 91.19 113 ALA A C 1
ATOM 921 O O . ALA A 1 113 ? 0.631 -0.300 10.592 1.00 91.19 113 ALA A O 1
ATOM 922 N N . ASN A 1 114 ? 0.871 -1.395 8.629 1.00 90.75 114 ASN A N 1
ATOM 923 C CA . ASN A 1 114 ? -0.233 -0.754 7.899 1.00 90.75 114 ASN A CA 1
ATOM 924 C C . ASN A 1 114 ? -1.446 -1.682 7.809 1.00 90.75 114 ASN A C 1
ATOM 926 O O . ASN A 1 114 ? -2.575 -1.165 7.946 1.00 90.75 114 ASN A O 1
#

pLDDT: mean 87.14, std 12.34, range [52.62, 98.31]

Sequence (114 aa):
MLHALSLWLFCFGLWLLLSGFFDNSLLLSFGALSCALVVFVAWRVETIDPEEQPLHPRFGPQLLLYWPWLLWQVVLANVDVAKRILDPKLPIDPTMIELKPSQRSDLARVIYAN

Secondary structure (DSSP, 8-state):
-HHHHHHHHHHHHHHHHHH---S-HHHHHHHHHHHHHHHHHHHHHHTT-TTS--------HHHHHHHHHHHHHHHHHHHHHHHHHHSTT---------------SHHHHHHHH-

Radius of gyration: 21.31 Å; chains: 1; bounding box: 47×28×58 Å

Foldseek 3Di:
DVVLVVQLCVQLVVVCVVVVDDPDPVVSVVSSVVSNVVSVVVVVVCVVDVPPDPPPPPPDVVVVVVVVVVVVVVVVVVVVVVVLVPPPVNPDDDDDDDDDDPDDDPVVVVVVVD